Protein AF-A0A444J7H7-F1 (afdb_monomer_lite)

pLDDT: mean 83.16, std 13.32, range [39.81, 97.06]

Structure (mmCIF, N/CA/C/O backbone):
data_AF-A0A444J7H7-F1
#
_entry.id   AF-A0A444J7H7-F1
#
loop_
_atom_site.group_PDB
_atom_site.id
_atom_site.type_symbol
_atom_site.label_atom_id
_atom_site.label_alt_id
_atom_site.label_comp_id
_atom_site.label_asym_id
_atom_site.label_entity_id
_atom_site.label_seq_id
_atom_site.pdbx_PDB_ins_code
_atom_site.Cartn_x
_atom_site.Cartn_y
_atom_site.Cartn_z
_atom_site.occupancy
_atom_site.B_iso_or_equiv
_atom_site.auth_seq_id
_atom_site.auth_comp_id
_atom_site.auth_asym_id
_atom_site.auth_atom_id
_atom_site.pdbx_PDB_model_num
ATOM 1 N N . MET A 1 1 ? 16.692 23.956 5.562 1.00 62.84 1 MET A N 1
ATOM 2 C CA . MET A 1 1 ? 16.876 23.535 4.151 1.00 62.84 1 MET A CA 1
ATOM 3 C C . MET A 1 1 ? 17.654 22.220 3.961 1.00 62.84 1 MET A C 1
ATOM 5 O O . MET A 1 1 ? 17.262 21.447 3.101 1.00 62.84 1 MET A O 1
ATOM 9 N N . LYS A 1 2 ? 18.707 21.886 4.737 1.00 73.75 2 LYS A N 1
ATOM 10 C CA . LYS A 1 2 ? 19.463 20.618 4.537 1.00 73.75 2 LYS A CA 1
ATOM 11 C C . LYS A 1 2 ? 18.709 19.327 4.934 1.00 73.75 2 LYS A C 1
ATOM 13 O O . LYS A 1 2 ? 18.902 18.293 4.301 1.00 73.75 2 LYS A O 1
ATOM 18 N N . LYS A 1 3 ? 17.827 19.377 5.945 1.00 75.12 3 LYS A N 1
ATOM 19 C CA . LYS A 1 3 ? 17.087 18.197 6.448 1.00 75.12 3 LYS A CA 1
ATOM 20 C C . LYS A 1 3 ? 16.075 17.632 5.437 1.00 75.12 3 LYS A C 1
ATOM 22 O O . LYS A 1 3 ? 16.017 16.417 5.264 1.00 75.12 3 LYS A O 1
ATOM 27 N N . ASP A 1 4 ? 15.347 18.490 4.722 1.00 77.31 4 ASP A N 1
ATOM 28 C CA . ASP A 1 4 ? 14.318 18.053 3.763 1.00 77.31 4 ASP A CA 1
ATOM 29 C C . ASP A 1 4 ? 14.921 17.370 2.530 1.00 77.31 4 ASP A C 1
ATOM 31 O O . ASP A 1 4 ? 14.401 16.361 2.051 1.00 77.31 4 ASP A O 1
ATOM 35 N N . SER A 1 5 ? 16.074 17.864 2.067 1.00 79.19 5 SER A N 1
ATOM 36 C CA . SER A 1 5 ? 16.841 17.244 0.980 1.00 79.19 5 SER A CA 1
ATOM 37 C C . SER A 1 5 ? 17.333 15.842 1.364 1.00 79.19 5 SER A C 1
ATOM 39 O O . SER A 1 5 ? 17.130 14.879 0.624 1.00 79.19 5 SER A O 1
ATOM 41 N N . MET A 1 6 ? 17.875 15.683 2.577 1.00 71.88 6 MET A N 1
ATOM 42 C CA . MET A 1 6 ? 18.352 14.385 3.068 1.00 71.88 6 MET A CA 1
ATOM 43 C C . MET A 1 6 ? 17.214 13.361 3.221 1.00 71.88 6 MET A C 1
ATOM 45 O O . MET A 1 6 ? 17.379 12.189 2.881 1.00 71.88 6 MET A O 1
ATOM 49 N N . LEU A 1 7 ? 16.041 13.794 3.698 1.00 76.06 7 LEU A N 1
ATOM 50 C CA . LEU A 1 7 ? 14.862 12.931 3.813 1.00 76.06 7 LEU A CA 1
ATOM 51 C C . LEU A 1 7 ? 14.343 12.488 2.438 1.00 76.06 7 LEU A C 1
ATOM 53 O O . LEU A 1 7 ? 13.907 11.346 2.278 1.00 76.06 7 LEU A O 1
ATOM 57 N N . ARG A 1 8 ? 14.390 13.379 1.443 1.00 75.38 8 ARG A N 1
ATOM 58 C CA . ARG A 1 8 ? 13.985 13.074 0.068 1.00 75.38 8 ARG A CA 1
ATOM 59 C C . ARG A 1 8 ? 14.900 12.029 -0.573 1.00 75.38 8 ARG A C 1
ATOM 61 O O . ARG A 1 8 ? 14.386 11.061 -1.127 1.00 75.38 8 ARG A O 1
ATOM 68 N N . LEU A 1 9 ? 16.216 12.172 -0.415 1.00 75.06 9 LEU A N 1
ATOM 69 C CA . LEU A 1 9 ? 17.204 11.213 -0.923 1.00 75.06 9 LEU A CA 1
ATOM 70 C C . LEU A 1 9 ? 17.014 9.815 -0.318 1.00 75.06 9 LEU A C 1
ATOM 72 O O . LEU A 1 9 ? 16.970 8.831 -1.052 1.00 75.06 9 LEU A O 1
ATOM 76 N N . LYS A 1 10 ? 16.797 9.722 1.004 1.00 82.56 10 LYS A N 1
ATOM 77 C CA . LYS A 1 10 ? 16.508 8.437 1.671 1.00 82.56 10 LYS A CA 1
ATOM 78 C C . LYS A 1 10 ? 15.256 7.755 1.115 1.00 82.56 10 LYS A C 1
ATOM 80 O O . LYS A 1 10 ? 15.251 6.544 0.919 1.00 82.56 10 LYS A O 1
ATOM 85 N N . LYS A 1 11 ? 14.195 8.524 0.844 1.00 80.06 11 LYS A N 1
ATOM 86 C CA . LYS A 1 11 ? 12.958 7.989 0.252 1.00 80.06 11 LYS A CA 1
ATOM 87 C C . LYS A 1 11 ? 13.178 7.501 -1.179 1.00 80.06 11 LYS A C 1
ATOM 89 O O . LYS A 1 11 ? 12.608 6.486 -1.555 1.00 80.06 11 LYS A O 1
ATOM 94 N N . GLU A 1 12 ? 13.960 8.215 -1.982 1.00 84.12 12 GLU A N 1
ATOM 95 C CA . GLU A 1 12 ? 14.262 7.798 -3.355 1.00 84.12 12 GLU A CA 1
ATOM 96 C C . GLU A 1 12 ? 15.074 6.498 -3.402 1.00 84.12 12 GLU A C 1
ATOM 98 O O . GLU A 1 12 ? 14.759 5.627 -4.215 1.00 84.12 12 GLU A O 1
ATOM 103 N N . GLU A 1 13 ? 16.044 6.335 -2.501 1.00 86.50 13 GLU A N 1
ATOM 104 C CA . GLU A 1 13 ? 16.857 5.118 -2.406 1.00 86.50 13 GLU A CA 1
ATOM 105 C C . GLU A 1 13 ? 16.026 3.889 -2.003 1.00 86.50 13 GLU A C 1
ATOM 107 O O . GLU A 1 13 ? 16.148 2.828 -2.614 1.00 86.50 13 GLU A O 1
ATOM 112 N N . ASP A 1 14 ? 15.088 4.055 -1.064 1.00 91.19 14 ASP A N 1
ATOM 113 C CA . ASP A 1 14 ? 14.135 3.006 -0.672 1.00 91.19 14 ASP A CA 1
ATOM 114 C C . ASP A 1 14 ? 13.297 2.504 -1.866 1.00 91.19 14 ASP A C 1
ATOM 116 O O . ASP A 1 14 ? 13.121 1.297 -2.059 1.00 91.19 14 ASP A O 1
ATOM 120 N N . TYR A 1 15 ? 12.823 3.407 -2.734 1.00 90.38 15 TYR A N 1
ATOM 121 C CA . TYR A 1 15 ? 12.100 2.997 -3.943 1.00 90.38 15 TYR A CA 1
ATOM 122 C C . TYR A 1 15 ? 13.000 2.317 -4.976 1.00 90.38 15 TYR A C 1
ATOM 124 O O . TYR A 1 15 ? 12.542 1.378 -5.628 1.00 90.38 15 TYR A O 1
ATOM 132 N N . ASN A 1 16 ? 14.253 2.753 -5.133 1.00 92.62 16 ASN A N 1
ATOM 133 C CA . ASN A 1 16 ? 15.189 2.107 -6.056 1.00 92.62 16 ASN A CA 1
ATOM 134 C C . ASN A 1 16 ? 15.369 0.629 -5.688 1.00 92.62 16 ASN A C 1
ATOM 136 O O . ASN A 1 16 ? 15.178 -0.244 -6.536 1.00 92.62 16 ASN A O 1
ATOM 140 N N . GLN A 1 17 ? 15.658 0.352 -4.414 1.00 92.12 17 GLN A N 1
ATOM 141 C CA . GLN A 1 17 ? 15.856 -1.009 -3.911 1.00 92.12 17 GLN A CA 1
ATOM 142 C C . GLN A 1 17 ? 14.610 -1.877 -4.118 1.00 92.12 17 GLN A C 1
ATOM 144 O O . GLN A 1 17 ? 14.700 -2.980 -4.663 1.00 92.12 17 GLN A O 1
ATOM 149 N N . LYS A 1 18 ? 13.429 -1.351 -3.774 1.00 93.00 18 LYS A N 1
ATOM 150 C CA . LYS A 1 18 ? 12.148 -2.048 -3.963 1.00 93.00 18 LYS A CA 1
ATOM 151 C C . LYS A 1 18 ? 11.859 -2.365 -5.429 1.00 93.00 18 LYS A C 1
ATOM 153 O O . LYS A 1 18 ? 11.416 -3.468 -5.741 1.00 93.00 18 LYS A O 1
ATOM 158 N N . ILE A 1 19 ? 12.109 -1.427 -6.343 1.00 94.62 19 ILE A N 1
ATOM 159 C CA . ILE A 1 19 ? 11.866 -1.651 -7.774 1.00 94.62 19 ILE A CA 1
ATOM 160 C C . ILE A 1 19 ? 12.864 -2.663 -8.344 1.00 94.62 19 ILE A C 1
ATOM 162 O O . ILE A 1 19 ? 12.454 -3.529 -9.112 1.00 94.62 19 ILE A O 1
ATOM 166 N N . ILE A 1 20 ? 14.138 -2.624 -7.940 1.00 93.44 20 ILE A N 1
ATOM 167 C CA . ILE A 1 20 ? 15.121 -3.646 -8.330 1.00 93.44 20 ILE A CA 1
ATOM 168 C C . ILE A 1 20 ? 14.646 -5.038 -7.909 1.00 93.44 20 ILE A C 1
ATOM 170 O O . ILE A 1 20 ? 14.574 -5.934 -8.750 1.00 93.44 20 ILE A O 1
ATOM 174 N N . GLN A 1 21 ? 14.248 -5.215 -6.648 1.00 92.06 21 GLN A N 1
ATOM 175 C CA . GLN A 1 21 ? 13.721 -6.495 -6.164 1.00 92.06 21 GLN A CA 1
ATOM 176 C C . GLN A 1 21 ? 12.517 -6.967 -6.992 1.00 92.06 21 GLN A C 1
ATOM 178 O O . GLN A 1 21 ? 12.447 -8.139 -7.369 1.00 92.06 21 GLN A O 1
ATOM 183 N N . LEU A 1 22 ? 11.602 -6.055 -7.343 1.00 91.62 22 LEU A N 1
ATOM 184 C CA . LEU A 1 22 ? 10.454 -6.365 -8.199 1.00 91.62 22 LEU A CA 1
ATOM 185 C C . LEU A 1 22 ? 10.865 -6.785 -9.612 1.00 91.62 22 LEU A C 1
ATOM 187 O O . LEU A 1 22 ? 10.297 -7.739 -10.136 1.00 91.62 22 LEU A O 1
ATOM 191 N N . ILE A 1 23 ? 11.847 -6.116 -10.223 1.00 92.19 23 ILE A N 1
ATOM 192 C CA . ILE A 1 23 ? 12.342 -6.455 -11.566 1.00 92.19 23 ILE A CA 1
ATOM 193 C C . ILE A 1 23 ? 12.844 -7.904 -11.610 1.00 92.19 23 ILE A C 1
ATOM 195 O O . ILE A 1 23 ? 12.539 -8.622 -12.563 1.00 92.19 23 ILE A O 1
ATOM 199 N N . TYR A 1 24 ? 13.576 -8.341 -10.582 1.00 90.75 24 TYR A N 1
ATOM 200 C CA . TYR A 1 24 ? 14.103 -9.708 -10.501 1.00 90.75 24 TYR A CA 1
ATOM 201 C C . TYR A 1 24 ? 13.057 -10.744 -10.070 1.00 90.75 24 TYR A C 1
ATOM 203 O O . TYR A 1 24 ? 13.133 -11.890 -10.502 1.00 90.75 24 TYR A O 1
ATOM 211 N N . SER A 1 25 ? 12.059 -10.346 -9.277 1.00 88.12 25 SER A N 1
ATOM 212 C CA . SER A 1 25 ? 10.997 -11.249 -8.800 1.00 88.12 25 SER A CA 1
ATOM 213 C C . SER A 1 25 ? 9.831 -11.401 -9.788 1.00 88.12 25 SER A C 1
ATOM 215 O O . SER A 1 25 ? 9.000 -12.297 -9.638 1.00 88.12 25 SER A O 1
ATOM 217 N N . CYS A 1 26 ? 9.719 -10.516 -10.784 1.00 87.00 26 CYS A N 1
ATOM 218 C CA . CYS A 1 26 ? 8.622 -10.526 -11.747 1.00 87.00 26 CYS A CA 1
ATOM 219 C C . CYS A 1 26 ? 8.773 -11.699 -12.742 1.00 87.00 26 CYS A C 1
ATOM 221 O O . CYS A 1 26 ? 9.755 -11.742 -13.491 1.00 87.00 26 CYS A O 1
ATOM 223 N N . PRO A 1 27 ? 7.812 -12.641 -12.802 1.00 82.56 27 PRO A N 1
ATOM 224 C CA . PRO A 1 27 ? 7.920 -13.827 -13.648 1.00 82.56 27 PRO A CA 1
ATOM 225 C C . PRO A 1 27 ? 7.980 -13.468 -15.141 1.00 82.56 27 PRO A C 1
ATOM 227 O O . PRO A 1 27 ? 7.197 -12.662 -15.652 1.00 82.56 27 PRO A O 1
ATOM 230 N N . ARG A 1 28 ? 8.931 -14.076 -15.864 1.00 76.31 28 ARG A N 1
ATOM 231 C CA . ARG A 1 28 ? 9.261 -13.699 -17.252 1.00 76.31 28 ARG A CA 1
ATOM 232 C C . ARG A 1 28 ? 8.168 -14.017 -18.268 1.00 76.31 28 ARG A C 1
ATOM 234 O O . ARG A 1 28 ? 7.996 -13.273 -19.231 1.00 76.31 28 ARG A O 1
ATOM 241 N N . ASN A 1 29 ? 7.412 -15.072 -18.009 1.00 75.31 29 ASN A N 1
ATOM 242 C CA . ASN A 1 29 ? 6.337 -15.582 -18.855 1.00 75.31 29 ASN A CA 1
ATOM 243 C C . ASN A 1 29 ? 5.029 -14.773 -18.768 1.00 75.31 29 ASN A C 1
ATOM 245 O O . ASN A 1 29 ? 4.109 -15.033 -19.533 1.00 75.31 29 ASN A O 1
ATOM 249 N N . GLN A 1 30 ? 4.931 -13.776 -17.883 1.00 70.81 30 GLN A N 1
ATOM 250 C CA . GLN A 1 30 ? 3.725 -12.959 -17.716 1.00 70.81 30 GLN A CA 1
ATOM 251 C C . GLN A 1 30 ? 3.844 -11.624 -18.456 1.00 70.81 30 GLN A C 1
ATOM 253 O O . GLN A 1 30 ? 3.886 -10.558 -17.836 1.00 7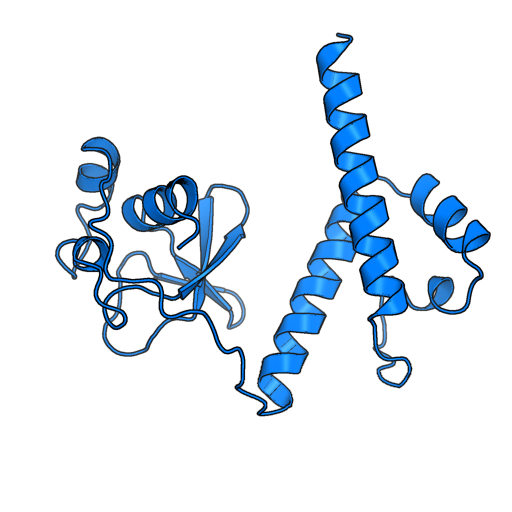0.81 30 GLN A O 1
ATOM 258 N N . LYS A 1 31 ? 3.922 -11.676 -19.790 1.00 71.50 31 LYS A N 1
ATOM 259 C CA . LYS A 1 31 ? 3.867 -10.461 -20.613 1.00 71.50 31 LYS A CA 1
ATOM 260 C C . LYS A 1 31 ? 2.484 -9.830 -20.474 1.00 71.50 31 LYS A C 1
ATOM 262 O O . LYS A 1 31 ? 1.494 -10.371 -20.955 1.00 71.50 31 LYS A O 1
ATOM 267 N N . LYS A 1 32 ? 2.422 -8.688 -19.793 1.00 80.81 32 LYS A N 1
ATOM 268 C CA . LYS A 1 32 ? 1.241 -7.824 -19.783 1.00 80.81 32 LYS A CA 1
ATOM 269 C C . LYS A 1 32 ? 1.476 -6.689 -20.762 1.00 80.81 32 LYS A C 1
ATOM 271 O O . LYS A 1 32 ? 2.482 -5.989 -20.647 1.00 80.81 32 LYS A O 1
ATOM 276 N N . THR A 1 33 ? 0.531 -6.483 -21.671 1.00 76.44 33 THR A N 1
ATOM 277 C CA . THR A 1 33 ? 0.446 -5.259 -22.470 1.00 76.44 33 THR A CA 1
ATOM 278 C C . THR A 1 33 ? 0.418 -4.082 -21.489 1.00 76.44 33 THR A C 1
ATOM 280 O O . THR A 1 33 ? -0.504 -3.994 -20.679 1.00 76.44 33 THR A O 1
ATOM 283 N N . ASN A 1 34 ? 1.452 -3.234 -21.501 1.00 88.50 34 ASN A N 1
ATOM 284 C CA . ASN A 1 34 ? 1.646 -2.059 -20.625 1.00 88.50 34 ASN A CA 1
ATOM 285 C C . ASN A 1 34 ? 2.329 -2.300 -19.262 1.00 88.50 34 ASN A C 1
ATOM 287 O O . ASN A 1 34 ? 2.143 -1.521 -18.326 1.00 88.50 34 ASN A O 1
ATOM 291 N N . CYS A 1 35 ? 3.146 -3.347 -19.112 1.00 92.06 35 CYS A N 1
ATOM 292 C CA . CYS A 1 35 ? 4.025 -3.451 -17.943 1.00 92.06 35 CYS A CA 1
ATOM 293 C C . CYS A 1 35 ? 5.097 -2.336 -17.960 1.00 92.06 35 CYS A C 1
ATOM 295 O O . CYS A 1 35 ? 5.904 -2.300 -18.888 1.00 92.06 35 CYS A O 1
ATOM 297 N N . PRO A 1 36 ? 5.202 -1.477 -16.926 1.00 94.25 36 PRO A N 1
ATOM 298 C CA . PRO A 1 36 ? 6.190 -0.395 -16.904 1.00 94.25 36 PRO A CA 1
ATOM 299 C C . PRO A 1 36 ? 7.636 -0.890 -16.734 1.00 94.25 36 PRO A C 1
ATOM 301 O O . PRO A 1 36 ? 8.572 -0.099 -16.804 1.00 94.25 36 PRO A O 1
ATOM 304 N N . LEU A 1 37 ? 7.824 -2.187 -16.469 1.00 94.06 37 LEU A N 1
ATOM 305 C CA . LEU A 1 37 ? 9.130 -2.831 -16.364 1.00 94.06 37 LEU A CA 1
ATOM 306 C C . LEU A 1 37 ? 9.507 -3.653 -17.607 1.00 94.06 37 LEU A C 1
ATOM 308 O O . LEU A 1 37 ? 10.547 -4.309 -17.574 1.00 94.06 37 LEU A O 1
ATOM 312 N N . GLU A 1 38 ? 8.698 -3.657 -18.673 1.00 92.31 38 GLU A N 1
ATOM 313 C CA . GLU A 1 38 ? 8.924 -4.536 -19.834 1.00 92.31 38 GLU A CA 1
ATOM 314 C C . GLU A 1 38 ? 10.309 -4.312 -20.459 1.00 92.31 38 GLU A C 1
ATOM 316 O O . GLU A 1 38 ? 11.111 -5.246 -20.533 1.00 92.31 38 GLU A O 1
ATOM 321 N N . ASP A 1 39 ? 10.640 -3.060 -20.782 1.00 91.50 39 ASP A N 1
ATOM 322 C CA . ASP A 1 39 ? 11.880 -2.718 -21.492 1.00 91.50 39 ASP A CA 1
ATOM 323 C C . ASP A 1 39 ? 13.140 -2.834 -20.625 1.00 91.50 39 ASP A C 1
ATOM 325 O O . ASP A 1 39 ? 14.249 -3.010 -21.138 1.00 91.50 39 ASP A O 1
ATOM 329 N N . ILE A 1 40 ? 12.992 -2.724 -19.300 1.00 95.12 40 ILE A N 1
ATOM 330 C CA . ILE A 1 40 ? 14.126 -2.698 -18.367 1.00 95.12 40 ILE A CA 1
ATOM 331 C C . ILE A 1 40 ? 14.451 -4.077 -17.785 1.00 95.12 40 ILE A C 1
ATOM 333 O O . ILE A 1 40 ? 15.558 -4.306 -17.294 1.00 95.12 40 ILE A O 1
ATOM 337 N N . ARG A 1 41 ? 13.517 -5.034 -17.831 1.00 91.00 41 ARG A N 1
ATOM 338 C CA . ARG A 1 41 ? 13.677 -6.337 -17.166 1.00 91.00 41 ARG A CA 1
ATOM 339 C C . ARG A 1 41 ? 14.847 -7.154 -17.718 1.00 91.00 41 ARG A C 1
ATOM 341 O O . ARG A 1 41 ? 15.545 -7.817 -16.945 1.00 91.00 41 ARG A O 1
ATOM 348 N N . THR A 1 42 ? 15.065 -7.090 -19.028 1.00 91.88 42 THR A N 1
ATOM 349 C CA . THR A 1 42 ? 16.109 -7.842 -19.750 1.00 91.88 42 THR A CA 1
ATOM 350 C C . THR A 1 42 ? 17.474 -7.161 -19.731 1.00 91.88 42 THR A C 1
ATOM 352 O O . THR A 1 42 ? 18.470 -7.792 -20.067 1.00 91.88 42 THR A O 1
ATOM 355 N N . LYS A 1 43 ? 17.532 -5.894 -19.313 1.00 95.38 43 LYS A N 1
ATOM 356 C CA . LYS A 1 43 ? 18.762 -5.105 -19.235 1.00 95.38 43 LYS A CA 1
ATOM 357 C C . LYS A 1 43 ? 19.668 -5.602 -18.107 1.00 95.38 43 LYS A C 1
ATOM 359 O O . LYS A 1 43 ? 19.207 -6.258 -17.164 1.00 95.38 43 LYS A O 1
ATOM 364 N N . ASP A 1 44 ? 20.956 -5.296 -18.179 1.00 96.50 44 ASP A N 1
ATOM 365 C CA . ASP A 1 44 ? 21.882 -5.624 -17.094 1.00 96.50 44 ASP A CA 1
ATOM 366 C C . ASP A 1 44 ? 21.641 -4.745 -15.848 1.00 96.50 44 ASP A C 1
ATOM 368 O O . ASP A 1 44 ? 20.826 -3.814 -15.846 1.00 96.50 44 ASP A O 1
ATOM 372 N N . PHE A 1 45 ? 22.319 -5.073 -14.748 1.00 94.75 45 PHE A N 1
ATOM 373 C CA . PHE A 1 45 ? 22.156 -4.365 -13.479 1.00 94.75 45 PHE A CA 1
ATOM 374 C C . PHE A 1 45 ? 22.517 -2.875 -13.582 1.00 94.75 45 PHE A C 1
ATOM 376 O O . PHE A 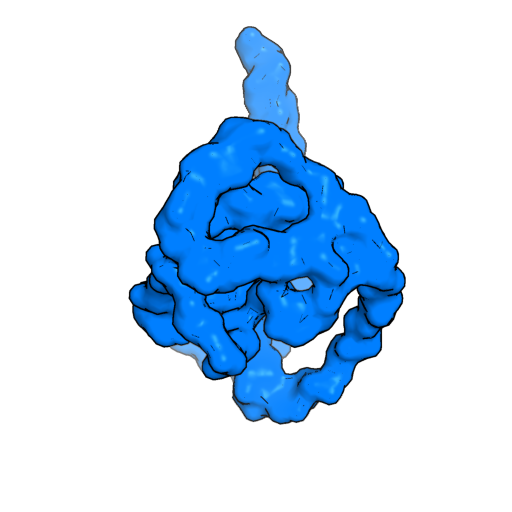1 45 ? 21.775 -2.027 -13.084 1.00 94.75 45 PHE A O 1
ATOM 383 N N . ASN A 1 46 ? 23.597 -2.527 -14.281 1.00 95.69 46 ASN A N 1
ATOM 384 C CA . ASN A 1 46 ? 24.044 -1.140 -14.409 1.00 95.69 46 ASN A CA 1
ATOM 385 C C . ASN A 1 46 ? 23.047 -0.313 -15.225 1.00 95.69 46 ASN A C 1
ATOM 387 O O . ASN A 1 46 ? 22.716 0.818 -14.856 1.00 95.69 46 ASN A O 1
ATOM 391 N N . GLN A 1 47 ? 22.503 -0.897 -16.291 1.00 96.94 47 GLN A N 1
ATOM 392 C CA . GLN A 1 47 ? 21.442 -0.286 -17.088 1.00 96.94 47 GLN A CA 1
ATOM 393 C C . GLN A 1 47 ? 20.162 -0.062 -16.267 1.00 96.94 47 GLN A C 1
ATOM 395 O O . GLN A 1 47 ? 19.565 1.013 -16.358 1.00 96.94 47 GLN A O 1
ATOM 400 N N . LYS A 1 48 ? 19.777 -1.014 -15.404 1.00 96.50 48 LYS A N 1
ATOM 401 C CA . LYS A 1 48 ? 18.645 -0.869 -14.466 1.00 96.50 48 LYS A CA 1
ATOM 402 C C . LYS A 1 48 ? 18.846 0.285 -13.486 1.00 96.50 48 LYS A C 1
ATOM 404 O O . LYS A 1 48 ? 17.938 1.095 -13.301 1.00 96.50 48 LYS A O 1
ATOM 409 N N . ILE A 1 49 ? 20.035 0.398 -12.894 1.00 94.75 49 ILE A N 1
ATOM 410 C CA . ILE A 1 49 ? 20.363 1.494 -11.971 1.00 94.75 49 ILE A CA 1
ATOM 411 C C . ILE A 1 49 ? 20.351 2.844 -12.694 1.00 94.75 49 ILE A C 1
ATOM 413 O O . ILE A 1 49 ? 19.772 3.805 -12.184 1.00 94.75 49 ILE A O 1
ATOM 417 N N . LYS A 1 50 ? 20.937 2.928 -13.896 1.00 96.94 50 LYS A N 1
ATOM 418 C CA . LYS A 1 50 ? 20.918 4.152 -14.713 1.00 96.94 50 LYS A CA 1
ATOM 419 C C . LYS A 1 50 ? 19.487 4.578 -15.047 1.00 96.94 50 LYS A C 1
ATOM 421 O O . LYS A 1 50 ? 19.148 5.745 -14.884 1.00 96.94 50 LYS A O 1
ATOM 426 N N . TRP A 1 51 ? 18.640 3.633 -15.450 1.00 97.06 51 TRP A N 1
ATOM 427 C CA . TRP A 1 51 ? 17.226 3.891 -15.710 1.00 97.06 51 TRP A CA 1
ATOM 428 C C . TRP A 1 51 ? 16.504 4.419 -14.466 1.00 97.06 51 TRP A C 1
ATOM 430 O O . TRP A 1 51 ? 15.879 5.472 -14.541 1.00 97.06 51 TRP A O 1
ATOM 440 N N . LEU A 1 52 ? 16.669 3.778 -13.302 1.00 95.94 52 LEU A N 1
ATOM 441 C CA . LEU A 1 52 ? 16.067 4.239 -12.043 1.00 95.94 52 LEU A CA 1
ATOM 442 C C . LEU A 1 52 ? 16.509 5.651 -11.646 1.00 95.94 52 LEU A C 1
ATOM 444 O O . LEU A 1 52 ? 15.692 6.428 -11.153 1.00 95.94 52 LEU A O 1
ATOM 448 N N . LYS A 1 53 ? 17.781 6.006 -11.852 1.00 95.25 53 LYS A N 1
ATOM 449 C CA . LYS A 1 53 ? 18.290 7.356 -11.559 1.00 95.25 53 LYS A CA 1
ATOM 450 C C . LYS A 1 53 ? 17.617 8.437 -12.408 1.00 95.25 53 LYS A C 1
ATOM 452 O O . LYS A 1 53 ? 17.436 9.545 -11.918 1.00 95.25 53 LYS A O 1
ATOM 457 N N . ASN A 1 54 ? 17.187 8.098 -13.621 1.00 96.56 54 ASN A N 1
ATOM 458 C CA . ASN A 1 54 ? 16.523 9.029 -14.535 1.00 96.56 54 ASN A CA 1
ATOM 459 C C . ASN A 1 54 ? 15.014 9.177 -14.274 1.00 96.56 54 ASN A C 1
ATOM 461 O O . ASN A 1 54 ? 14.362 10.009 -14.901 1.00 96.56 54 ASN A O 1
ATOM 465 N N . LEU A 1 55 ? 14.436 8.386 -13.365 1.00 95.38 55 LEU A N 1
ATOM 466 C CA . LEU A 1 55 ? 13.017 8.475 -13.033 1.00 95.38 55 LEU A CA 1
ATOM 467 C C . LEU A 1 55 ? 12.752 9.479 -11.914 1.00 95.38 55 LEU A C 1
ATOM 469 O O . LEU A 1 55 ? 13.433 9.496 -10.887 1.00 95.38 55 LEU A O 1
ATOM 473 N N . SER A 1 56 ? 11.654 10.222 -12.052 1.00 95.50 56 SER A N 1
ATOM 474 C CA . SER A 1 56 ? 11.122 11.019 -10.948 1.00 95.50 56 SER A CA 1
ATOM 475 C C . SER A 1 56 ? 10.642 10.122 -9.795 1.00 95.50 56 SER A C 1
ATOM 477 O O . SER A 1 56 ? 10.189 8.990 -10.000 1.00 95.50 56 SER A O 1
ATOM 479 N N . LEU A 1 57 ? 10.654 10.644 -8.563 1.00 92.75 57 LEU A N 1
ATOM 480 C CA . LEU A 1 57 ? 10.100 9.943 -7.398 1.00 92.75 57 LEU A CA 1
ATOM 481 C C . LEU A 1 57 ? 8.616 9.566 -7.587 1.00 92.75 57 LEU A C 1
ATOM 483 O O . LEU A 1 57 ? 8.185 8.509 -7.125 1.00 92.75 57 LEU A O 1
ATOM 487 N N . ALA A 1 58 ? 7.828 10.405 -8.266 1.00 90.81 58 ALA A N 1
ATOM 488 C CA . ALA A 1 58 ? 6.421 10.120 -8.558 1.00 90.81 58 ALA A CA 1
ATOM 489 C C . ALA A 1 58 ? 6.270 8.917 -9.506 1.00 90.81 58 ALA A C 1
ATOM 491 O O . ALA A 1 58 ? 5.436 8.036 -9.274 1.00 90.81 58 ALA A O 1
ATOM 492 N N . THR A 1 59 ? 7.134 8.825 -10.518 1.00 95.06 59 THR A N 1
ATOM 493 C CA . THR A 1 59 ? 7.177 7.690 -11.447 1.00 95.06 59 THR A CA 1
ATOM 494 C C . THR A 1 59 ? 7.579 6.406 -10.723 1.00 95.06 59 THR A C 1
ATOM 496 O O . THR A 1 59 ? 6.888 5.396 -10.846 1.00 95.06 59 THR A O 1
ATOM 499 N N . LYS A 1 60 ? 8.622 6.450 -9.880 1.00 95.75 60 LYS A N 1
ATOM 500 C CA . LYS A 1 60 ? 9.049 5.303 -9.053 1.00 95.75 60 LYS A CA 1
ATOM 501 C C . LYS 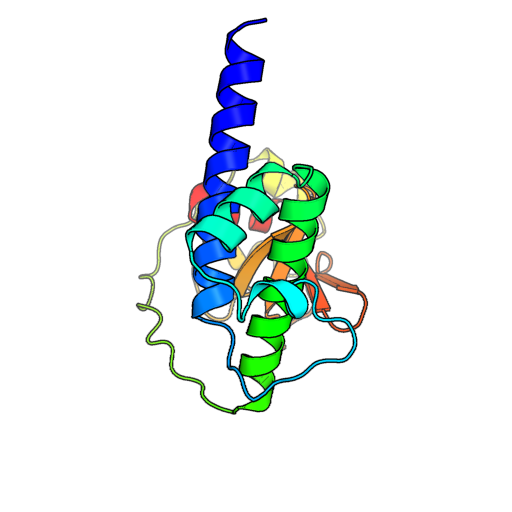A 1 60 ? 7.918 4.781 -8.163 1.00 95.75 60 LYS A C 1
ATOM 503 O O . LYS A 1 60 ? 7.661 3.578 -8.119 1.00 95.75 60 LYS A O 1
ATOM 508 N N . LYS A 1 61 ? 7.194 5.686 -7.496 1.00 91.44 61 LYS A N 1
ATOM 509 C CA . LYS A 1 61 ? 6.014 5.342 -6.684 1.00 91.44 61 LYS A CA 1
ATOM 510 C C . LYS A 1 61 ? 4.937 4.639 -7.504 1.00 91.44 61 LYS A C 1
ATOM 512 O O . LYS A 1 61 ? 4.423 3.617 -7.056 1.00 91.44 61 LYS A O 1
ATOM 517 N N . SER A 1 62 ? 4.630 5.164 -8.687 1.00 90.38 62 SER A N 1
ATOM 518 C CA . SER A 1 62 ? 3.602 4.609 -9.574 1.00 90.38 62 SER A CA 1
ATOM 519 C C . SER A 1 62 ? 3.977 3.206 -10.061 1.00 90.38 62 SER A C 1
ATOM 521 O O . SER A 1 62 ? 3.155 2.295 -9.987 1.00 90.38 62 SER A O 1
ATOM 523 N N . ILE A 1 63 ? 5.241 2.990 -10.449 1.00 94.44 63 ILE A N 1
ATOM 524 C CA . ILE A 1 63 ? 5.774 1.667 -10.823 1.00 94.44 63 ILE A CA 1
ATOM 525 C C . ILE A 1 63 ? 5.628 0.677 -9.664 1.00 94.44 63 ILE A C 1
ATOM 527 O O . ILE A 1 63 ? 5.106 -0.426 -9.839 1.00 94.44 63 ILE A O 1
ATOM 531 N N . TYR A 1 64 ? 6.059 1.075 -8.465 1.00 91.38 64 TYR A N 1
ATOM 532 C CA . TYR A 1 64 ? 5.967 0.229 -7.279 1.00 91.38 64 TYR A CA 1
ATOM 533 C C . TYR A 1 64 ? 4.510 -0.133 -6.947 1.00 91.38 64 TYR A C 1
ATOM 535 O O . TYR A 1 64 ? 4.198 -1.293 -6.682 1.00 91.38 64 TYR A O 1
ATOM 543 N N . GLN A 1 65 ? 3.595 0.838 -7.001 1.00 87.31 65 GLN A N 1
ATOM 544 C CA . GLN A 1 65 ? 2.164 0.616 -6.770 1.00 87.31 65 GLN A CA 1
ATOM 545 C C . GLN A 1 65 ? 1.542 -0.321 -7.812 1.00 87.31 65 GLN A C 1
ATOM 547 O O . GLN A 1 65 ? 0.837 -1.255 -7.429 1.00 87.31 65 GLN A O 1
ATOM 552 N N . TYR A 1 66 ? 1.843 -0.123 -9.099 1.00 92.44 66 TYR A N 1
ATOM 553 C CA . TYR A 1 66 ? 1.383 -0.999 -10.178 1.00 92.44 66 TYR A CA 1
ATOM 554 C C . TYR A 1 66 ? 1.784 -2.458 -9.919 1.00 92.44 66 TYR A C 1
ATOM 556 O O . TYR A 1 66 ? 0.954 -3.368 -9.990 1.00 92.44 66 TYR A O 1
ATOM 564 N N . HIS A 1 67 ? 3.046 -2.691 -9.551 1.00 90.38 67 HIS A N 1
ATOM 565 C CA . HIS A 1 67 ? 3.544 -4.044 -9.310 1.00 90.38 67 HIS A CA 1
ATOM 566 C C . HIS A 1 67 ? 3.047 -4.664 -8.006 1.00 90.38 67 HIS A C 1
ATOM 568 O O . HIS A 1 67 ? 2.846 -5.878 -7.974 1.00 90.38 67 HIS A O 1
ATOM 574 N N . LEU A 1 68 ? 2.760 -3.869 -6.972 1.00 84.56 68 LEU A N 1
ATOM 575 C CA . LEU A 1 68 ? 2.049 -4.365 -5.793 1.00 84.56 68 LEU A CA 1
ATOM 576 C C . LEU A 1 68 ? 0.663 -4.904 -6.166 1.00 84.56 68 LEU A C 1
ATOM 578 O O . LEU A 1 68 ? 0.322 -6.016 -5.775 1.00 84.56 68 LEU A O 1
ATOM 582 N N . ILE A 1 69 ? -0.109 -4.164 -6.966 1.00 82.94 69 ILE A N 1
ATOM 583 C CA . ILE A 1 69 ? -1.428 -4.616 -7.441 1.00 82.94 69 ILE A CA 1
ATOM 584 C C . ILE A 1 69 ? -1.275 -5.871 -8.305 1.00 82.94 69 ILE A C 1
ATOM 586 O O . ILE A 1 69 ? -2.012 -6.841 -8.137 1.00 82.94 69 ILE A O 1
ATOM 590 N N . CYS A 1 70 ? -0.292 -5.889 -9.208 1.00 86.31 70 CYS A N 1
ATOM 591 C CA . CYS A 1 70 ? -0.015 -7.048 -10.052 1.00 86.31 70 CYS A CA 1
ATOM 592 C C . CYS A 1 70 ? 0.308 -8.304 -9.226 1.00 86.31 70 CYS A C 1
ATOM 594 O O . CYS A 1 70 ? -0.210 -9.380 -9.524 1.00 86.31 70 CYS A O 1
ATOM 596 N N . TYR A 1 71 ? 1.135 -8.162 -8.188 1.00 82.25 71 TYR A N 1
ATOM 597 C CA . TYR A 1 71 ? 1.497 -9.242 -7.274 1.00 82.25 71 TYR A CA 1
ATOM 598 C C . TYR A 1 71 ? 0.285 -9.747 -6.478 1.00 82.25 71 TYR A C 1
ATOM 600 O O . TYR A 1 71 ? 0.079 -10.956 -6.375 1.00 82.25 71 TYR A O 1
ATOM 608 N N . LEU A 1 72 ? -0.558 -8.838 -5.975 1.00 78.88 72 LEU A N 1
ATOM 609 C CA . LEU A 1 72 ? -1.782 -9.192 -5.250 1.00 78.88 72 LEU A CA 1
ATOM 610 C C . LEU A 1 72 ? -2.782 -9.949 -6.136 1.00 78.88 72 LEU A C 1
ATOM 612 O O . LEU A 1 72 ? -3.309 -10.971 -5.708 1.00 78.88 72 LEU A O 1
ATOM 616 N N . LYS A 1 73 ? -2.974 -9.516 -7.389 1.00 79.69 73 LYS A N 1
ATOM 617 C CA . LYS A 1 73 ? -3.847 -10.209 -8.355 1.00 79.69 73 LYS A CA 1
ATOM 618 C C . LYS A 1 73 ? -3.375 -11.631 -8.668 1.00 79.69 73 LYS A C 1
ATOM 620 O O . LYS A 1 73 ? -4.200 -12.508 -8.890 1.00 79.69 73 LYS A O 1
ATOM 625 N N . LYS A 1 74 ? -2.061 -11.891 -8.663 1.00 71.88 74 LYS A N 1
ATOM 626 C CA . LYS A 1 74 ? -1.546 -13.256 -8.859 1.00 71.88 74 LYS A CA 1
ATOM 627 C C . LYS A 1 74 ? -1.995 -14.180 -7.725 1.00 71.88 74 LYS A C 1
ATOM 629 O O . LYS A 1 74 ? -2.462 -15.276 -8.006 1.00 71.88 74 LYS A O 1
ATOM 634 N N . LYS A 1 75 ? -1.924 -13.709 -6.473 1.00 63.84 75 LYS A N 1
ATOM 635 C CA . LYS A 1 75 ? -2.339 -14.493 -5.297 1.00 63.84 75 LYS A CA 1
ATOM 636 C C . LYS A 1 75 ? -3.811 -14.902 -5.337 1.00 63.84 75 LYS A C 1
ATOM 638 O O . LYS A 1 75 ? -4.132 -15.986 -4.875 1.00 63.84 75 LYS A O 1
ATOM 643 N N . SER A 1 76 ? -4.691 -14.075 -5.903 1.00 60.19 76 SER A N 1
ATOM 644 C CA . SER A 1 76 ? -6.107 -14.436 -6.049 1.00 60.19 76 SER A CA 1
ATOM 645 C C . SER A 1 76 ? -6.365 -15.501 -7.117 1.00 60.19 76 SER A C 1
ATOM 647 O O . SER A 1 76 ? -7.350 -16.218 -7.018 1.00 60.19 76 SER A O 1
ATOM 649 N N . THR A 1 77 ? -5.511 -15.615 -8.140 1.00 62.94 77 THR A N 1
ATOM 650 C CA . THR A 1 77 ? -5.744 -16.534 -9.268 1.00 62.94 77 THR A CA 1
ATOM 651 C C . THR A 1 77 ? -5.100 -17.903 -9.062 1.00 62.94 77 THR A C 1
ATOM 653 O O . THR A 1 77 ? -5.609 -18.886 -9.584 1.00 62.94 77 THR A O 1
ATOM 656 N N . THR A 1 78 ? -3.995 -18.001 -8.315 1.00 58.50 78 THR A N 1
ATOM 657 C CA . THR A 1 78 ? -3.262 -19.272 -8.170 1.00 58.50 78 THR A CA 1
ATOM 658 C C . THR A 1 78 ? -3.788 -20.206 -7.082 1.00 58.50 78 THR A C 1
ATOM 660 O O . THR A 1 78 ? -3.226 -21.281 -6.937 1.00 58.50 78 THR A O 1
ATOM 663 N N . GLY A 1 79 ? -4.825 -19.854 -6.311 1.00 50.59 79 GLY A N 1
ATOM 664 C CA . GLY A 1 79 ? -5.401 -20.742 -5.281 1.00 50.59 79 GLY A CA 1
ATOM 665 C C . GLY A 1 79 ? -4.452 -21.145 -4.134 1.00 50.59 79 GLY A C 1
ATOM 666 O O . GLY A 1 79 ? -4.892 -21.747 -3.162 1.00 50.59 79 GLY A O 1
ATOM 667 N N . GLU A 1 80 ? -3.166 -20.789 -4.203 1.00 45.53 80 GLU A N 1
ATOM 668 C CA . GLU A 1 80 ? -2.162 -21.049 -3.174 1.00 45.53 80 GLU A CA 1
ATOM 669 C C . GLU A 1 80 ? -2.363 -20.110 -1.978 1.00 45.53 80 GLU A C 1
ATOM 671 O O . GLU A 1 80 ? -1.729 -19.060 -1.830 1.00 45.53 80 GLU A O 1
ATOM 676 N N . ILE A 1 81 ? -3.274 -20.517 -1.099 1.00 53.06 81 ILE A N 1
ATOM 677 C CA . ILE A 1 81 ? -3.324 -20.082 0.291 1.00 53.06 81 ILE A CA 1
ATOM 678 C C . ILE A 1 81 ? -2.311 -20.929 1.054 1.00 53.06 81 ILE A C 1
ATOM 680 O O . ILE A 1 81 ? -2.662 -22.002 1.501 1.00 53.06 81 ILE A O 1
ATOM 684 N N . PHE A 1 82 ? -1.083 -20.445 1.234 1.00 44.47 82 PHE A N 1
ATOM 685 C CA . PHE A 1 82 ? -0.286 -20.737 2.432 1.00 44.47 82 PHE A CA 1
ATOM 686 C C . PHE A 1 82 ? 0.702 -19.591 2.642 1.00 44.47 82 PHE A C 1
ATOM 688 O O . PHE A 1 82 ? 1.840 -19.598 2.182 1.00 44.47 82 PHE A O 1
ATOM 695 N N . LEU A 1 83 ? 0.257 -18.567 3.366 1.00 39.81 83 LEU A N 1
ATOM 696 C CA . LEU A 1 83 ? 1.166 -17.934 4.304 1.00 39.81 83 LEU A CA 1
ATOM 697 C C . LEU A 1 83 ? 0.813 -18.540 5.655 1.00 39.81 83 LEU A C 1
ATOM 699 O O . LEU A 1 83 ? -0.295 -18.331 6.143 1.00 39.81 83 LEU A O 1
ATOM 703 N N . ASN A 1 84 ? 1.759 -19.275 6.241 1.00 42.16 84 ASN A N 1
ATOM 704 C CA . ASN A 1 84 ? 1.845 -19.412 7.690 1.00 42.16 84 ASN A CA 1
ATOM 705 C C . ASN A 1 84 ? 2.038 -17.997 8.244 1.00 42.16 84 ASN A C 1
ATOM 707 O O . ASN A 1 84 ? 3.158 -17.537 8.460 1.00 42.16 84 ASN A O 1
ATOM 711 N N . ILE A 1 85 ? 0.938 -17.256 8.353 1.00 45.78 85 ILE A N 1
ATOM 712 C CA . ILE A 1 85 ? 0.902 -16.002 9.081 1.00 45.78 85 ILE A CA 1
ATOM 713 C C . ILE A 1 85 ? 1.034 -16.437 10.539 1.00 45.78 85 ILE A C 1
ATOM 715 O O . ILE A 1 85 ? 0.190 -17.213 10.993 1.00 45.78 85 ILE A O 1
ATOM 719 N N . PRO A 1 86 ? 2.096 -16.024 11.254 1.00 43.75 86 PRO A N 1
ATOM 720 C CA . PRO A 1 86 ? 2.231 -16.360 12.661 1.00 43.75 86 PRO A CA 1
ATOM 721 C C . PRO A 1 86 ? 0.945 -15.930 13.357 1.00 43.75 86 PRO A C 1
ATOM 723 O O . PRO A 1 86 ? 0.531 -14.776 13.207 1.00 43.75 86 PRO A O 1
ATOM 726 N N . GLN A 1 87 ? 0.294 -16.868 14.049 1.00 46.62 87 GLN A N 1
ATOM 727 C CA . GLN A 1 87 ? -0.889 -16.580 14.848 1.00 46.62 87 GLN A CA 1
ATOM 728 C C . GLN A 1 87 ? -0.493 -15.482 15.836 1.00 46.62 87 GLN A C 1
ATOM 730 O O . GLN A 1 87 ? 0.268 -15.714 16.774 1.00 46.62 87 GLN A O 1
ATOM 735 N N . LYS A 1 88 ? -0.895 -14.238 15.546 1.00 56.62 88 LYS A N 1
ATOM 736 C CA . LYS A 1 88 ? -0.587 -13.096 16.405 1.00 56.62 88 LYS A CA 1
ATOM 737 C C . LYS A 1 88 ? -1.452 -13.297 17.640 1.00 56.62 88 LYS A C 1
ATOM 739 O O . LYS A 1 88 ? -2.663 -13.112 17.575 1.00 56.62 88 LYS A O 1
ATOM 744 N N . GLU A 1 89 ? -0.808 -13.726 18.721 1.00 60.00 89 GLU A N 1
ATOM 745 C CA . GLU A 1 89 ? -1.417 -13.901 20.035 1.00 60.00 89 GLU A CA 1
ATOM 746 C C . GLU A 1 89 ? -2.326 -12.719 20.377 1.00 60.00 89 GLU A C 1
ATOM 748 O O . GLU A 1 89 ? -2.054 -11.569 20.017 1.00 60.00 89 GLU A O 1
ATOM 753 N N . ASN A 1 90 ? -3.420 -13.035 21.059 1.00 59.50 90 ASN A N 1
ATOM 754 C CA . ASN A 1 90 ? -4.488 -12.127 21.443 1.00 59.50 90 ASN A CA 1
ATOM 755 C C . ASN A 1 90 ? -3.919 -10.972 22.293 1.00 59.50 90 ASN A C 1
ATOM 757 O O . ASN A 1 90 ? -3.706 -11.115 23.494 1.00 59.50 90 ASN A O 1
ATOM 761 N N . ARG A 1 91 ? -3.588 -9.840 21.660 1.00 68.62 91 ARG A N 1
ATOM 762 C CA . ARG A 1 91 ? -3.057 -8.652 22.345 1.00 68.62 91 ARG A CA 1
ATOM 763 C C . ARG A 1 91 ? -4.196 -7.694 22.645 1.00 68.62 91 ARG A C 1
ATOM 765 O O . ARG A 1 91 ? -4.928 -7.314 21.734 1.00 68.62 91 ARG A O 1
ATOM 772 N N . ASP A 1 92 ? -4.273 -7.228 23.887 1.00 77.81 92 ASP A N 1
ATOM 773 C CA . ASP A 1 92 ? -5.139 -6.110 24.252 1.00 77.81 92 ASP A CA 1
ATOM 774 C C . ASP A 1 92 ? -4.722 -4.850 23.483 1.00 77.81 92 ASP A C 1
ATOM 776 O O . ASP A 1 92 ? -3.637 -4.286 23.664 1.00 77.81 92 ASP A O 1
ATOM 780 N N . VAL A 1 93 ? -5.595 -4.400 22.583 1.00 87.12 93 VAL A N 1
ATOM 781 C CA . VAL A 1 93 ? -5.328 -3.260 21.707 1.00 87.12 93 VAL A CA 1
ATOM 782 C C . VAL A 1 93 ? -5.879 -1.985 22.337 1.00 87.12 93 VAL A C 1
ATOM 784 O O . VAL A 1 93 ? -7.086 -1.845 22.551 1.00 87.12 93 VAL A O 1
ATOM 787 N N . THR A 1 94 ? -5.015 -0.993 22.568 1.00 92.25 94 THR A N 1
ATOM 788 C CA . THR A 1 94 ? -5.425 0.295 23.143 1.00 92.25 94 THR A CA 1
ATOM 789 C C . THR A 1 94 ? -5.395 1.426 22.113 1.00 92.25 94 THR A C 1
ATOM 791 O O . THR A 1 94 ? -4.429 1.649 21.378 1.00 92.25 94 THR A O 1
ATOM 794 N N . VAL A 1 95 ? -6.484 2.199 22.074 1.00 94.25 95 VAL A N 1
ATOM 795 C CA . VAL A 1 95 ? -6.645 3.361 21.185 1.00 94.25 95 VAL A CA 1
ATOM 796 C C . VAL A 1 95 ? -7.084 4.607 21.951 1.00 94.25 95 VAL A C 1
ATOM 798 O O . VAL A 1 95 ? -7.716 4.514 23.008 1.00 94.25 95 VAL A O 1
ATOM 801 N N . SER A 1 96 ? -6.771 5.777 21.401 1.00 96.31 96 SER A N 1
ATOM 802 C CA . SER A 1 96 ? -7.081 7.081 21.982 1.00 96.31 96 SER A CA 1
ATOM 803 C C . SER A 1 96 ? -8.590 7.315 22.130 1.00 96.31 96 SER A C 1
ATOM 805 O O . SER A 1 96 ? -9.404 6.838 21.333 1.00 96.31 96 SER A O 1
ATOM 807 N N . ARG A 1 97 ? -8.982 8.120 23.131 1.00 95.50 97 ARG A N 1
ATOM 808 C CA . ARG A 1 97 ? -10.384 8.552 23.307 1.00 95.50 97 ARG A CA 1
ATOM 809 C C . ARG A 1 97 ? -10.923 9.257 22.058 1.00 95.50 97 ARG A C 1
ATOM 811 O O . ARG A 1 97 ? -12.064 9.019 21.680 1.00 95.50 97 ARG A O 1
ATOM 818 N N . LYS A 1 98 ? -10.081 10.051 21.386 1.00 96.62 98 LYS A N 1
ATOM 819 C CA . LYS A 1 98 ? -10.413 10.750 20.135 1.00 96.62 98 LYS A CA 1
ATOM 820 C C . LYS A 1 98 ? -10.807 9.778 19.021 1.00 96.62 98 LYS A C 1
ATOM 822 O O . LYS A 1 98 ? -11.831 9.966 18.377 1.00 96.62 98 LYS A O 1
ATOM 827 N N . SER A 1 99 ? -10.045 8.707 18.811 1.00 95.06 99 SER A N 1
ATOM 828 C CA . SER A 1 99 ? -10.405 7.718 17.788 1.00 95.06 99 SER A CA 1
ATOM 829 C C . SER A 1 99 ? -11.693 6.978 18.134 1.00 95.06 99 SER A C 1
ATOM 831 O O . SER A 1 99 ? -12.504 6.736 17.241 1.00 95.06 99 SER A O 1
ATOM 833 N N . LYS A 1 100 ? -11.919 6.668 19.421 1.00 95.69 100 LYS A N 1
ATOM 834 C CA . LYS A 1 100 ? -13.179 6.062 19.887 1.00 95.69 100 LYS A CA 1
ATOM 835 C C . LYS A 1 100 ? -14.376 6.979 19.621 1.00 95.69 100 LYS A C 1
ATOM 837 O O . LYS A 1 100 ? -15.378 6.501 19.099 1.00 95.69 100 LYS A O 1
ATOM 842 N N . SER A 1 101 ? -14.264 8.278 19.909 1.00 95.31 101 SER A N 1
ATOM 843 C CA . SER A 1 101 ? -15.356 9.235 19.678 1.00 95.31 101 SER A CA 1
ATOM 844 C C . SER A 1 101 ? -15.636 9.463 18.190 1.00 95.31 101 SER A C 1
ATOM 846 O O . SER A 1 101 ? -16.794 9.495 17.783 1.00 95.31 101 SER A O 1
ATOM 848 N N . MET A 1 102 ? -14.603 9.521 17.343 1.00 95.62 102 MET A N 1
ATOM 849 C CA . MET A 1 102 ? -14.769 9.614 15.883 1.00 95.62 102 MET A CA 1
ATOM 850 C C . MET A 1 102 ? -15.383 8.342 15.266 1.00 95.62 102 MET A C 1
ATOM 852 O O . MET A 1 102 ? -15.965 8.386 14.179 1.00 95.62 102 MET A O 1
ATOM 856 N N . ALA A 1 103 ? -15.262 7.202 15.952 1.00 94.12 103 ALA A N 1
ATOM 857 C CA . ALA A 1 103 ? -15.883 5.935 15.579 1.00 94.12 103 ALA A CA 1
ATOM 858 C C . ALA A 1 103 ? -17.333 5.784 16.093 1.00 94.12 103 ALA A C 1
ATOM 860 O O . ALA A 1 103 ? -17.837 4.662 16.169 1.00 94.12 103 ALA A O 1
ATOM 861 N N . SER A 1 104 ? -18.021 6.883 16.426 1.00 93.75 104 SER A N 1
ATOM 862 C CA . SER A 1 104 ? -19.381 6.875 16.993 1.00 93.75 104 SER A CA 1
ATOM 863 C C . SER A 1 104 ? -20.422 6.147 16.134 1.00 93.75 104 SER A C 1
ATOM 865 O O . SER A 1 104 ? -21.377 5.594 16.669 1.00 93.75 104 SER A O 1
ATOM 867 N N . LYS A 1 105 ? -20.221 6.066 14.811 1.00 92.25 105 LYS A N 1
ATOM 868 C CA . LYS A 1 105 ? -21.123 5.365 13.876 1.00 92.25 105 LYS A CA 1
ATOM 869 C C . LYS A 1 105 ? -20.826 3.862 13.750 1.00 92.25 105 LYS A C 1
ATOM 871 O O . LYS A 1 105 ? -21.341 3.203 12.842 1.00 92.25 105 LYS A O 1
ATOM 876 N N . CYS A 1 106 ? -19.967 3.300 14.603 1.00 90.94 106 CYS A N 1
ATOM 877 C CA . CYS A 1 106 ? -19.564 1.896 14.530 1.00 90.94 106 CYS A CA 1
ATOM 878 C C . CYS A 1 106 ? -20.678 0.953 15.014 1.00 90.94 106 CYS A C 1
ATOM 880 O O . CYS A 1 106 ? -20.849 0.731 16.211 1.00 90.94 106 CYS A O 1
ATOM 882 N N . LYS A 1 107 ? -21.369 0.297 14.073 1.00 89.25 107 LYS A N 1
ATOM 883 C CA . LYS A 1 107 ? -22.391 -0.733 14.361 1.00 89.25 107 LYS A CA 1
ATOM 884 C C . LYS A 1 107 ? -21.867 -1.933 15.160 1.00 89.25 107 LYS A C 1
ATOM 886 O O . LYS A 1 107 ? -22.642 -2.606 15.826 1.00 89.25 107 LYS A O 1
ATOM 891 N N . LYS A 1 108 ? -20.556 -2.196 15.123 1.00 86.62 108 LYS A N 1
ATOM 892 C CA . LYS A 1 108 ? -19.928 -3.317 15.842 1.00 86.62 108 LYS A CA 1
ATOM 893 C C . LYS A 1 108 ? -19.504 -2.972 17.274 1.00 86.62 108 LYS A C 1
ATOM 895 O O . LYS A 1 108 ? -18.769 -3.746 17.874 1.00 86.62 108 LYS A O 1
ATOM 900 N N . LYS A 1 109 ? -19.899 -1.810 17.816 1.00 90.38 109 LYS A N 1
ATOM 901 C CA . LYS A 1 109 ? -19.550 -1.379 19.187 1.00 90.38 109 LYS A CA 1
ATOM 902 C C . LYS A 1 109 ? -18.045 -1.505 19.491 1.00 90.38 109 LYS A C 1
ATOM 904 O O . LYS A 1 109 ? -17.653 -1.941 20.566 1.00 90.38 109 LYS A O 1
ATOM 909 N N . LEU A 1 110 ? -17.203 -1.150 18.515 1.00 90.12 110 LEU A N 1
ATOM 910 C CA . LEU A 1 110 ? -15.738 -1.239 18.605 1.00 90.12 110 LEU A CA 1
ATOM 911 C C . LEU A 1 110 ? -15.193 -2.658 18.883 1.00 90.12 110 LEU A C 1
ATOM 913 O O . LEU A 1 110 ? -14.123 -2.784 19.473 1.00 90.12 110 LEU A O 1
ATOM 917 N N . SER A 1 111 ? -15.880 -3.713 18.426 1.00 87.56 111 SER A N 1
ATOM 918 C CA . SER A 1 111 ? -15.464 -5.121 18.589 1.00 87.56 111 SER A CA 1
ATOM 919 C C . SER A 1 111 ? -14.005 -5.385 18.196 1.00 87.56 111 SER A C 1
ATOM 921 O O . SER A 1 111 ? -13.315 -6.149 18.849 1.00 87.56 111 SER A O 1
ATOM 923 N N . CYS A 1 112 ? -13.473 -4.651 17.213 1.00 85.31 112 CYS A N 1
ATOM 924 C CA . CYS A 1 112 ? -12.070 -4.728 16.803 1.00 85.31 112 CYS A CA 1
ATOM 925 C C . CYS A 1 112 ? -11.033 -4.454 17.912 1.00 85.31 112 CYS A C 1
ATOM 927 O O . CYS A 1 112 ? -9.848 -4.669 17.683 1.00 85.31 112 CYS A O 1
ATOM 929 N N . LEU A 1 113 ? -11.442 -3.936 19.074 1.00 88.25 113 LEU A N 1
ATOM 930 C CA . LEU A 1 113 ? -10.570 -3.760 20.239 1.00 88.25 113 LEU A CA 1
ATOM 931 C C . LEU A 1 113 ? -10.446 -5.021 21.103 1.00 88.25 113 LEU A C 1
ATOM 933 O O . LEU A 1 113 ? -9.542 -5.082 21.924 1.00 88.25 113 LEU A O 1
ATOM 937 N N . LYS A 1 114 ? -11.327 -6.011 20.925 1.00 84.62 114 LYS A N 1
ATOM 938 C CA . LYS A 1 114 ? -11.358 -7.246 21.722 1.00 84.62 114 LYS A CA 1
ATOM 939 C C . LYS A 1 114 ? -10.368 -8.320 21.250 1.00 84.62 114 LYS A C 1
ATOM 941 O O . LYS A 1 114 ? -10.334 -9.391 21.835 1.00 84.62 114 LYS A O 1
ATOM 946 N N . GLY A 1 115 ? -9.617 -8.068 20.175 1.00 69.12 115 GLY A N 1
ATOM 947 C CA . GLY A 1 115 ? -8.522 -8.942 19.734 1.00 69.12 115 GLY A CA 1
ATOM 948 C C . GLY A 1 115 ? -8.914 -10.253 19.034 1.00 69.12 115 GLY A C 1
ATOM 949 O O . GLY A 1 115 ? -8.032 -10.985 18.602 1.00 69.12 115 GLY A O 1
ATOM 950 N N . GLY A 1 116 ? -10.204 -10.553 18.836 1.00 69.56 116 GLY A N 1
ATOM 951 C CA . GLY A 1 116 ? -10.621 -11.785 18.152 1.00 69.56 116 GLY A CA 1
ATOM 952 C C . GLY A 1 116 ? -10.341 -11.776 16.641 1.00 69.56 116 GLY A C 1
ATOM 953 O O . GLY A 1 116 ? -10.735 -10.835 15.948 1.00 69.56 116 GLY A O 1
ATOM 954 N N . GLU A 1 117 ? -9.755 -12.858 16.104 1.00 67.12 117 GLU A N 1
ATOM 955 C CA . GLU A 1 117 ? -9.426 -13.021 14.668 1.00 67.12 117 GLU A CA 1
ATOM 956 C C . GLU A 1 117 ? -10.614 -12.738 13.733 1.00 67.12 117 GLU A C 1
ATOM 958 O O . GLU A 1 117 ? -10.458 -12.176 12.651 1.00 67.12 117 GLU A O 1
ATOM 963 N N . ARG A 1 118 ? -11.832 -13.086 14.161 1.00 68.81 118 ARG A N 1
ATOM 964 C CA . ARG A 1 118 ? -13.056 -12.908 13.361 1.00 68.81 118 ARG A CA 1
ATOM 965 C C . ARG A 1 118 ? -13.637 -11.495 13.436 1.00 68.81 118 ARG A C 1
ATOM 967 O O . ARG A 1 118 ? -14.516 -11.141 12.651 1.00 68.81 118 ARG A O 1
ATOM 974 N N . GLU A 1 119 ? -13.175 -10.672 14.374 1.00 72.94 119 GLU A N 1
ATOM 975 C CA . GLU A 1 119 ? -13.752 -9.350 14.636 1.00 72.94 119 GLU A CA 1
ATOM 976 C C . GLU A 1 119 ? -13.009 -8.211 13.926 1.00 72.94 119 GLU A C 1
ATOM 978 O O . GLU A 1 119 ? -13.514 -7.081 13.875 1.00 72.94 119 GLU A O 1
ATOM 983 N N . ILE A 1 120 ? -11.839 -8.500 13.350 1.00 76.75 120 ILE A N 1
ATOM 984 C CA . ILE A 1 120 ? -10.939 -7.520 12.746 1.00 76.75 120 ILE A CA 1
ATOM 985 C C . ILE A 1 120 ? -10.763 -7.834 11.255 1.00 76.75 120 ILE A C 1
ATOM 987 O O . ILE A 1 120 ? -10.357 -8.924 10.878 1.00 76.75 120 ILE A O 1
ATOM 991 N N . CYS A 1 121 ? -11.046 -6.861 10.382 1.00 82.94 121 CYS A N 1
ATOM 992 C CA . CYS A 1 121 ? -10.706 -6.989 8.962 1.00 82.94 121 CYS A CA 1
ATOM 993 C C . CYS A 1 121 ? -9.182 -6.995 8.805 1.00 82.94 121 CYS A C 1
ATOM 995 O O . CYS A 1 121 ? -8.518 -6.130 9.390 1.00 82.94 121 CYS A O 1
ATOM 997 N N . GLU A 1 122 ? -8.638 -7.897 7.994 1.00 86.25 122 GLU A N 1
ATOM 998 C CA . GLU A 1 122 ? -7.197 -7.974 7.754 1.00 86.25 122 GLU A CA 1
ATOM 999 C C . GLU A 1 122 ? -6.742 -6.710 7.015 1.00 86.25 122 GLU A C 1
ATOM 1001 O O . GLU A 1 122 ? -7.198 -6.438 5.904 1.00 86.25 122 GLU A O 1
ATOM 1006 N N . ALA A 1 123 ? -5.868 -5.905 7.622 1.00 87.44 123 ALA A N 1
ATOM 1007 C CA . ALA A 1 123 ? -5.355 -4.701 6.983 1.00 87.44 123 ALA A CA 1
ATOM 1008 C C . ALA A 1 123 ? -4.086 -5.040 6.199 1.00 87.44 123 ALA A C 1
ATOM 1010 O O . ALA A 1 123 ? -3.068 -5.424 6.763 1.00 87.44 123 ALA A O 1
ATOM 1011 N N . LYS A 1 124 ? -4.134 -4.872 4.877 1.00 84.69 124 LYS A N 1
ATOM 1012 C CA . LYS A 1 124 ? -2.991 -5.150 3.999 1.00 84.69 124 LYS A CA 1
ATOM 1013 C C . LYS A 1 124 ? -2.071 -3.944 3.854 1.00 84.69 124 LYS A C 1
ATOM 1015 O O . LYS A 1 124 ? -0.860 -4.107 3.731 1.00 84.69 124 LYS A O 1
ATOM 1020 N N . LYS A 1 125 ? -2.634 -2.729 3.792 1.00 84.38 125 LYS A N 1
ATOM 1021 C CA . LYS A 1 125 ? -1.858 -1.499 3.563 1.00 84.38 125 LYS A CA 1
ATOM 1022 C C . LYS A 1 125 ? -2.629 -0.240 3.950 1.00 84.38 125 LYS A C 1
ATOM 1024 O O . LYS A 1 125 ? -3.835 -0.170 3.757 1.00 84.38 125 LYS A O 1
ATOM 1029 N N . CYS A 1 126 ? -1.928 0.803 4.389 1.00 83.25 126 CYS A N 1
ATOM 1030 C CA . CYS A 1 126 ? -2.483 2.155 4.485 1.00 83.25 126 CYS A CA 1
ATOM 1031 C C . CYS A 1 126 ? -2.305 2.907 3.154 1.00 83.25 126 CYS A C 1
ATOM 1033 O O . CYS A 1 126 ? -1.189 3.017 2.638 1.00 83.25 126 CYS A O 1
ATOM 1035 N N . ILE A 1 127 ? -3.400 3.415 2.590 1.00 79.44 127 ILE A N 1
ATOM 1036 C CA . ILE A 1 127 ? -3.422 4.191 1.349 1.00 79.44 127 ILE A CA 1
ATOM 1037 C C . ILE A 1 127 ? -3.770 5.642 1.701 1.00 79.44 127 ILE A C 1
ATOM 1039 O O . ILE A 1 127 ? -4.823 5.926 2.267 1.00 79.44 127 ILE A O 1
ATOM 1043 N N . LEU A 1 128 ? -2.857 6.559 1.358 1.00 63.81 128 LEU A N 1
ATOM 1044 C CA . LEU A 1 128 ? -3.063 8.016 1.387 1.00 63.81 128 LEU A CA 1
ATOM 1045 C C . LEU A 1 128 ? -3.541 8.594 2.733 1.00 63.81 128 LEU A C 1
ATOM 1047 O O . LEU A 1 128 ? -4.435 9.433 2.736 1.00 63.81 128 LEU A O 1
ATOM 1051 N N . GLU A 1 129 ? -2.988 8.130 3.865 1.00 76.38 129 GLU A N 1
ATOM 1052 C CA . GLU A 1 129 ? -3.302 8.525 5.267 1.00 76.38 129 GLU A CA 1
ATOM 1053 C C . GLU A 1 129 ? -4.779 8.411 5.710 1.00 76.38 129 GLU A C 1
ATOM 1055 O O . GLU A 1 129 ? -5.092 8.413 6.905 1.00 76.38 129 GLU A O 1
ATOM 1060 N N . SER A 1 130 ? -5.683 8.252 4.753 1.00 78.75 130 SER A N 1
ATOM 1061 C CA . SER A 1 130 ? -7.122 8.443 4.833 1.00 78.75 130 SER A CA 1
ATOM 1062 C C . SER A 1 130 ? -7.879 7.127 4.706 1.00 78.75 130 SER A C 1
ATOM 1064 O O . SER A 1 130 ? -9.054 7.090 5.068 1.00 78.75 130 SER A O 1
ATOM 1066 N N . ALA A 1 131 ? -7.229 6.031 4.306 1.00 87.56 131 ALA A N 1
ATOM 1067 C CA . ALA A 1 131 ? -7.874 4.733 4.147 1.00 87.56 131 ALA A CA 1
ATOM 1068 C C . ALA A 1 131 ? -6.930 3.559 4.426 1.00 87.56 131 ALA A C 1
ATOM 1070 O O . ALA A 1 131 ? -5.731 3.624 4.157 1.00 87.56 131 ALA A O 1
ATOM 1071 N N . LEU A 1 132 ? -7.481 2.455 4.926 1.00 89.88 132 LEU A N 1
ATOM 1072 C CA . LEU A 1 132 ? -6.803 1.162 4.947 1.00 89.88 132 LEU A CA 1
ATOM 1073 C C . LEU A 1 132 ? -7.358 0.286 3.830 1.00 89.88 132 LEU A C 1
ATOM 1075 O O . LEU A 1 132 ? -8.569 0.121 3.743 1.00 89.88 132 LEU A O 1
ATOM 1079 N N . TYR A 1 133 ? -6.487 -0.298 3.019 1.00 89.50 133 TYR A N 1
ATOM 1080 C CA . TYR A 1 133 ? -6.828 -1.428 2.166 1.00 89.50 133 TYR A CA 1
ATOM 1081 C C . TYR A 1 133 ? -6.981 -2.665 3.049 1.00 89.50 133 TYR A C 1
ATOM 1083 O O . TYR A 1 133 ? -6.046 -3.023 3.780 1.00 89.50 133 TYR A O 1
ATOM 1091 N N . VAL A 1 134 ? -8.162 -3.276 3.021 1.00 89.06 134 VAL A N 1
ATOM 1092 C CA . VAL A 1 134 ? -8.519 -4.388 3.904 1.00 89.06 134 VAL A CA 1
ATOM 1093 C C . VAL A 1 134 ? -9.043 -5.572 3.106 1.00 89.06 134 VAL A C 1
ATOM 1095 O O . VAL A 1 134 ? -9.754 -5.388 2.121 1.00 89.06 134 VAL A O 1
ATOM 1098 N N . ILE A 1 135 ? -8.752 -6.787 3.567 1.00 84.31 135 ILE A N 1
ATOM 1099 C CA . ILE A 1 135 ? -9.544 -7.960 3.198 1.00 84.31 135 ILE A CA 1
ATOM 1100 C C . ILE A 1 135 ? -10.711 -8.023 4.175 1.00 84.31 135 ILE A C 1
ATOM 1102 O O . ILE A 1 135 ? -10.537 -8.127 5.395 1.00 84.31 135 ILE A O 1
ATOM 1106 N N . PHE A 1 136 ? -11.911 -7.854 3.634 1.00 79.44 136 PHE A N 1
ATOM 1107 C CA . PHE A 1 136 ? -13.129 -7.877 4.421 1.00 79.44 136 PHE A CA 1
ATOM 1108 C C . PHE A 1 136 ? -13.534 -9.329 4.666 1.00 79.44 136 PHE A C 1
ATOM 1110 O O . PHE A 1 136 ? -13.647 -10.104 3.727 1.00 79.44 136 PHE A O 1
ATOM 1117 N N . ASN A 1 137 ? -13.724 -9.694 5.934 1.00 71.94 137 ASN A N 1
ATOM 1118 C CA . ASN A 1 137 ? -14.296 -10.983 6.302 1.00 71.94 137 ASN A CA 1
ATOM 1119 C C . ASN A 1 137 ? -15.818 -10.785 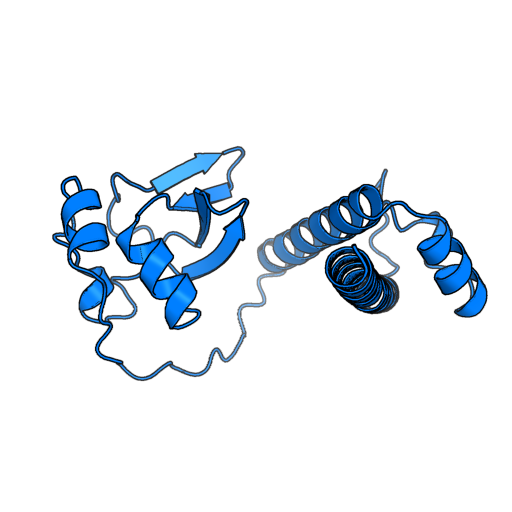6.361 1.00 71.94 137 ASN A C 1
ATOM 1121 O O . ASN A 1 137 ? -16.293 -9.997 7.187 1.00 71.94 137 ASN A O 1
ATOM 1125 N N . ASP A 1 138 ? -16.558 -11.454 5.474 1.00 64.19 138 ASP A N 1
ATOM 1126 C CA . ASP A 1 138 ? -17.972 -11.230 5.102 1.00 64.19 138 ASP A CA 1
ATOM 1127 C C . ASP A 1 138 ? -19.011 -11.284 6.238 1.00 64.19 138 ASP A C 1
ATOM 1129 O O . ASP A 1 138 ? -20.211 -11.150 6.016 1.00 64.19 138 ASP A O 1
ATOM 1133 N N . GLN A 1 139 ? -18.596 -11.446 7.491 1.00 57.88 139 GLN A N 1
ATOM 1134 C CA . GLN A 1 139 ? -19.513 -11.799 8.565 1.00 57.88 139 GLN A CA 1
ATOM 1135 C C . GLN A 1 139 ? -20.436 -10.657 9.006 1.00 57.88 139 GLN A C 1
ATOM 1137 O O . GLN A 1 139 ? -21.544 -10.956 9.440 1.00 57.88 139 GLN A O 1
ATOM 1142 N N . LYS A 1 140 ? -20.044 -9.369 8.910 1.00 66.00 140 LYS A N 1
ATOM 1143 C CA . LYS A 1 140 ? -20.916 -8.213 9.260 1.00 66.00 140 LYS A CA 1
ATOM 1144 C C . LYS A 1 140 ? -20.455 -6.900 8.617 1.00 66.00 140 LYS A C 1
ATOM 1146 O O . LYS A 1 140 ? -19.298 -6.514 8.813 1.00 66.00 140 LYS A O 1
ATOM 1151 N N . CYS A 1 141 ? -21.368 -6.150 7.994 1.00 70.06 141 CYS A N 1
ATOM 1152 C CA . CYS A 1 141 ? -21.114 -4.824 7.413 1.00 70.06 141 CYS A CA 1
ATOM 1153 C C . CYS A 1 141 ? -20.588 -3.818 8.458 1.00 70.06 141 CYS A C 1
ATOM 1155 O O . CYS A 1 141 ? -21.171 -3.634 9.530 1.00 70.06 141 CYS A O 1
ATOM 1157 N N . CYS A 1 142 ? -19.484 -3.135 8.148 1.00 83.81 142 CYS A N 1
ATOM 1158 C CA . CYS A 1 142 ? -18.980 -2.001 8.923 1.00 83.81 142 CYS A CA 1
ATOM 1159 C C . CYS A 1 142 ? -19.365 -0.707 8.200 1.00 83.81 142 CYS A C 1
ATOM 1161 O O . CYS A 1 142 ? -19.059 -0.569 7.028 1.00 83.81 142 CYS A O 1
ATOM 1163 N N . ASN A 1 143 ? -19.955 0.279 8.883 1.00 90.50 143 ASN A N 1
ATOM 1164 C CA . ASN A 1 143 ? -20.317 1.565 8.253 1.00 90.50 143 ASN A CA 1
ATOM 1165 C C . ASN A 1 143 ? -19.113 2.382 7.746 1.00 90.50 143 ASN A C 1
ATOM 1167 O O . ASN A 1 143 ? -19.289 3.386 7.069 1.00 90.50 143 ASN A O 1
ATOM 1171 N N . TYR A 1 144 ? -17.899 1.997 8.132 1.00 91.31 144 TYR A N 1
ATOM 1172 C CA . TYR A 1 144 ? -16.664 2.618 7.662 1.00 91.31 144 TYR A CA 1
ATOM 1173 C C . TYR A 1 144 ? -16.010 1.832 6.520 1.00 91.31 144 TYR A C 1
ATOM 1175 O O . TYR A 1 144 ? -14.920 2.206 6.087 1.00 91.31 144 TYR A O 1
ATOM 1183 N N . HIS A 1 145 ? -16.615 0.723 6.090 1.00 90.81 145 HIS A N 1
ATOM 1184 C CA . HIS A 1 145 ? -16.195 -0.017 4.906 1.00 90.81 145 HIS A CA 1
ATOM 1185 C C . HIS A 1 145 ? -16.808 0.619 3.661 1.00 90.81 145 HIS A C 1
ATOM 1187 O O . HIS A 1 145 ? -17.942 1.093 3.688 1.00 90.81 145 HIS A O 1
ATOM 1193 N N . TYR A 1 146 ? -16.022 0.656 2.596 1.00 90.38 146 TYR A N 1
ATOM 1194 C CA . TYR A 1 146 ? -16.462 1.056 1.269 1.00 90.38 146 TYR A CA 1
ATOM 1195 C C . TYR A 1 146 ? -15.602 0.347 0.225 1.00 90.38 146 TYR A C 1
ATOM 1197 O O . TYR A 1 146 ? -14.459 -0.032 0.500 1.00 90.38 146 TYR A O 1
ATOM 1205 N N . SER A 1 147 ? -16.150 0.183 -0.975 1.00 89.25 147 SER A N 1
ATOM 1206 C CA . SER A 1 147 ? -15.485 -0.503 -2.081 1.00 89.25 147 SER A CA 1
ATOM 1207 C C . SER A 1 147 ? -15.273 0.441 -3.258 1.00 89.25 147 SER A C 1
ATOM 1209 O O . SER A 1 147 ? -16.139 1.257 -3.565 1.00 89.25 147 SER A O 1
ATOM 1211 N N . ILE A 1 148 ? -14.119 0.337 -3.920 1.00 84.88 148 ILE A N 1
ATOM 1212 C CA . ILE A 1 148 ? -13.786 1.108 -5.127 1.00 84.88 148 ILE A CA 1
ATOM 1213 C C . ILE A 1 148 ? -13.157 0.142 -6.126 1.00 84.88 148 ILE A C 1
ATOM 1215 O O . ILE A 1 148 ? -12.134 -0.461 -5.827 1.00 84.88 148 ILE A O 1
ATOM 1219 N N . GLY A 1 149 ? -13.763 -0.024 -7.305 1.00 85.62 149 GLY A N 1
ATOM 1220 C CA . GLY A 1 149 ? -13.203 -0.880 -8.361 1.00 85.62 149 GLY A CA 1
ATOM 1221 C C . GLY A 1 149 ? -13.037 -2.356 -7.968 1.00 85.62 149 GLY A C 1
ATOM 1222 O O . GLY A 1 149 ? -12.107 -3.002 -8.435 1.00 85.62 149 GLY A O 1
ATOM 12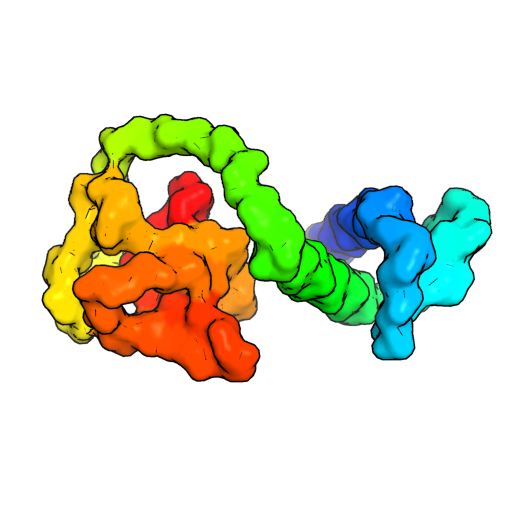23 N N . GLY A 1 150 ? -13.899 -2.873 -7.085 1.00 83.44 150 GLY A N 1
ATOM 1224 C CA . GLY A 1 150 ? -13.824 -4.245 -6.559 1.00 83.44 150 GLY A CA 1
ATOM 1225 C C . GLY A 1 150 ? -12.890 -4.422 -5.356 1.00 83.44 150 GLY A C 1
ATOM 1226 O O . GLY A 1 150 ? -12.987 -5.426 -4.656 1.00 83.44 150 GLY A O 1
ATOM 1227 N N . ASP A 1 151 ? -12.049 -3.433 -5.054 1.00 84.69 151 ASP A N 1
ATOM 1228 C CA . ASP A 1 151 ? -11.188 -3.432 -3.873 1.00 84.69 151 ASP A CA 1
ATOM 1229 C C . ASP A 1 151 ? -11.953 -2.950 -2.629 1.00 84.69 151 ASP A C 1
ATOM 1231 O O . ASP A 1 151 ? -12.851 -2.108 -2.722 1.00 84.69 151 ASP A O 1
ATOM 1235 N N . SER A 1 152 ? -11.587 -3.463 -1.447 1.00 90.06 152 SER A N 1
ATOM 1236 C CA . SER A 1 152 ? -12.209 -3.111 -0.161 1.00 90.06 152 SER A CA 1
ATOM 1237 C C . SER A 1 152 ? -11.332 -2.195 0.689 1.00 90.06 152 SER A C 1
ATOM 1239 O O . SER A 1 152 ? -10.144 -2.442 0.913 1.00 90.06 152 SER A O 1
ATOM 1241 N N . PHE A 1 153 ? -11.948 -1.146 1.229 1.00 90.69 153 PHE A N 1
ATOM 1242 C CA . PHE A 1 153 ? -11.279 -0.132 2.032 1.00 90.69 153 PHE A CA 1
ATOM 1243 C C . PHE A 1 153 ? -11.993 0.081 3.366 1.00 90.69 153 PHE A C 1
ATOM 1245 O O . PHE A 1 153 ? -13.195 -0.134 3.506 1.00 90.69 153 PHE A O 1
ATOM 1252 N N . CYS A 1 154 ? -11.237 0.523 4.368 1.00 91.62 154 CYS A N 1
ATOM 1253 C CA . CYS A 1 154 ? -11.733 0.858 5.692 1.00 91.62 154 CYS A CA 1
ATOM 1254 C C . CYS A 1 154 ? -11.286 2.267 6.093 1.00 91.62 154 CYS A C 1
ATOM 1256 O O . CYS A 1 154 ? -10.096 2.556 6.257 1.00 91.62 154 CYS A O 1
ATOM 1258 N N . GLY A 1 155 ? -12.266 3.144 6.302 1.00 92.31 155 GLY A N 1
ATOM 1259 C CA . GLY A 1 155 ? -12.082 4.508 6.789 1.00 92.31 155 GLY A CA 1
ATOM 1260 C C . GLY A 1 155 ? -12.091 4.638 8.316 1.00 92.31 155 GLY A C 1
ATOM 1261 O O . GLY A 1 155 ? -11.922 5.751 8.818 1.00 92.31 155 GLY A O 1
ATOM 1262 N N . CYS A 1 156 ? -12.283 3.537 9.056 1.00 93.38 156 CYS A N 1
ATOM 1263 C CA . CYS A 1 156 ? -12.525 3.554 10.501 1.00 93.38 156 CYS A CA 1
ATOM 1264 C C . CYS A 1 156 ? -11.349 4.199 11.256 1.00 93.38 156 CYS A C 1
ATOM 1266 O O . CYS A 1 156 ? -10.224 3.700 11.154 1.00 93.38 156 CYS A O 1
ATOM 1268 N N . PRO A 1 157 ? -11.580 5.265 12.048 1.00 94.38 157 PRO A N 1
ATOM 1269 C CA . PRO A 1 157 ? -10.505 5.948 12.766 1.00 94.38 157 PRO A CA 1
ATOM 1270 C C . PRO A 1 157 ? -9.836 5.035 13.799 1.00 94.38 157 PRO A C 1
ATOM 1272 O O . PRO A 1 157 ? -8.614 5.038 13.913 1.00 94.38 157 PRO A O 1
ATOM 1275 N N . VAL A 1 158 ? -10.610 4.172 14.470 1.00 94.38 158 VAL A N 1
ATOM 1276 C CA . VAL A 1 158 ? -10.064 3.157 15.382 1.00 94.38 158 VAL A CA 1
ATOM 1277 C C . VAL A 1 158 ? -9.171 2.180 14.626 1.00 94.38 158 VAL A C 1
ATOM 1279 O O . VAL A 1 158 ? -8.018 2.015 15.004 1.00 94.38 158 VAL A O 1
ATOM 1282 N N . ARG A 1 159 ? -9.636 1.593 13.514 1.00 91.31 159 ARG A N 1
ATOM 1283 C CA . ARG A 1 159 ? -8.825 0.630 12.748 1.00 91.31 159 ARG A CA 1
ATOM 1284 C C . ARG A 1 159 ? -7.530 1.258 12.225 1.00 91.31 159 ARG A C 1
ATOM 1286 O O . ARG A 1 159 ? -6.488 0.615 12.283 1.00 91.31 159 ARG A O 1
ATOM 1293 N N . LYS A 1 160 ? -7.579 2.517 11.777 1.00 92.56 160 LYS A N 1
ATOM 1294 C CA . LYS A 1 160 ? -6.392 3.286 11.371 1.00 92.56 160 LYS A CA 1
ATOM 1295 C C . LYS A 1 160 ? -5.389 3.440 12.505 1.00 92.56 160 LYS A C 1
ATOM 1297 O O . LYS A 1 160 ? -4.199 3.263 12.269 1.00 92.56 160 LYS A O 1
ATOM 1302 N N . GLU A 1 161 ? -5.844 3.777 13.709 1.00 93.81 161 GLU A N 1
ATOM 1303 C CA . GLU A 1 161 ? -4.950 3.905 14.861 1.00 93.81 161 GLU A CA 1
ATOM 1304 C C . GLU A 1 161 ? -4.328 2.556 15.241 1.00 93.81 161 GLU A C 1
ATOM 1306 O O . GLU A 1 161 ? -3.122 2.498 15.465 1.00 93.81 161 GLU A O 1
ATOM 1311 N N . ILE A 1 162 ? -5.116 1.475 15.233 1.00 91.62 162 ILE A N 1
ATOM 1312 C CA . ILE A 1 162 ? -4.618 0.114 15.485 1.00 91.62 162 ILE A CA 1
ATOM 1313 C C . ILE A 1 162 ? -3.521 -0.247 14.480 1.00 91.62 162 ILE A C 1
ATOM 1315 O O . ILE A 1 162 ? -2.427 -0.628 14.882 1.00 91.62 162 ILE A O 1
ATOM 1319 N N . PHE A 1 163 ? -3.784 -0.065 13.184 1.00 91.31 163 PHE A N 1
ATOM 1320 C CA . PHE A 1 163 ? -2.811 -0.371 12.137 1.00 91.31 163 PHE A CA 1
ATOM 1321 C C . PHE A 1 163 ? -1.529 0.455 12.294 1.00 91.31 163 PHE A C 1
ATOM 1323 O O . PHE A 1 163 ? -0.434 -0.085 12.204 1.00 91.31 163 PHE A O 1
ATOM 1330 N N . LYS A 1 164 ? -1.648 1.756 12.596 1.00 90.88 164 LYS A N 1
ATOM 1331 C CA . LYS A 1 164 ? -0.490 2.639 12.817 1.00 90.88 164 LYS A CA 1
ATOM 1332 C C . LYS A 1 164 ? 0.346 2.248 14.040 1.00 90.88 164 LYS A C 1
ATOM 1334 O O . LYS A 1 164 ? 1.551 2.455 14.016 1.00 90.88 164 LYS A O 1
ATOM 1339 N N . LYS A 1 165 ? -0.284 1.754 15.110 1.00 91.19 165 LYS A N 1
ATOM 1340 C CA . LYS A 1 165 ? 0.396 1.400 16.366 1.00 91.19 165 LYS A CA 1
ATOM 1341 C C . LYS A 1 165 ? 0.988 -0.005 16.363 1.00 91.19 165 LYS A C 1
ATOM 1343 O O . LYS A 1 165 ? 2.047 -0.209 16.942 1.00 91.19 165 LYS A O 1
ATOM 1348 N N . TYR A 1 166 ? 0.277 -0.964 15.778 1.00 87.94 166 TYR A N 1
ATOM 1349 C CA . TYR A 1 166 ? 0.552 -2.390 15.966 1.00 87.94 166 TYR A CA 1
ATOM 1350 C C . TYR A 1 166 ? 0.850 -3.137 14.661 1.00 87.94 166 TYR A C 1
ATOM 1352 O O . TYR A 1 166 ? 1.196 -4.320 14.714 1.00 87.94 166 TYR A O 1
ATOM 1360 N N . GLU A 1 167 ? 0.676 -2.481 13.506 1.00 85.12 167 GLU A N 1
ATOM 1361 C CA . GLU A 1 167 ? 0.786 -3.101 12.176 1.00 85.12 167 GLU A CA 1
ATOM 1362 C C . GLU A 1 167 ? -0.053 -4.388 12.085 1.00 85.12 167 GLU A C 1
ATOM 1364 O O . GLU A 1 167 ? 0.397 -5.447 11.643 1.00 85.12 167 GLU A O 1
ATOM 1369 N N . ILE A 1 168 ? -1.275 -4.298 12.620 1.00 79.56 168 ILE A N 1
ATOM 1370 C CA . ILE A 1 168 ? -2.327 -5.320 12.556 1.00 79.56 168 ILE A CA 1
ATOM 1371 C C . ILE A 1 168 ? -3.412 -4.796 11.646 1.00 79.56 168 ILE A C 1
ATOM 1373 O O . ILE A 1 168 ? -3.825 -3.629 11.840 1.00 79.56 168 ILE A O 1
#

Radius of gyration: 19.44 Å; chains: 1; bounding box: 46×45×47 Å

Foldseek 3Di:
DVVVVVVVVVLLVVLLVLVVVLLVVPDPPDDDDDLPCPVPSPPDPVSSSVVSVPDDSVRSVVNNVVSVVVVVVVVVPPPDPDDPPPPPPQDQFDDDPVLLVVQPQWPLNPQVRRRDPQSDWAFPDDDPLQKTFTRDDPPDDTPQWDDDPNTIIGRRSSNSRRCVPPVD

Secondary structure (DSSP, 8-state):
-HHHHHHHHHHHHHHHHHHHHHHHHS-TT---TT-TTHHHHTS-HHHHHHHHHTS-HHHHHHHHHHHH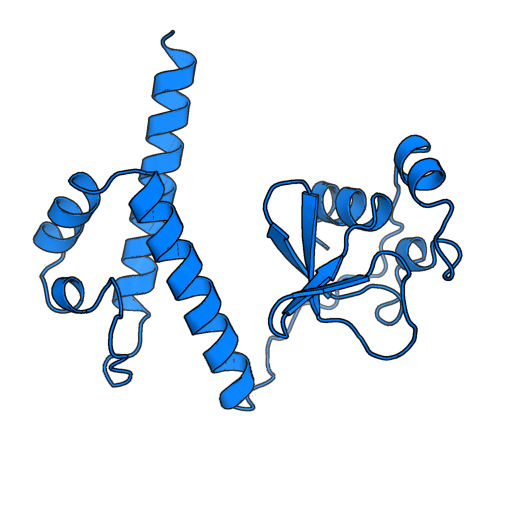HHHHHHHHHS------------------HHHHHHTTT-TTTTGGGS--TTTSPEEEEEETTTEEEEE--TTS--TTEEEETTEEEE--HHHHHHHHHH--

Sequence (168 aa):
MKKDSMLRLKKEEDYNQKIIQLIYSCPRNQKKTNCPLEDIRTKDFNQKIKWLKNLSLATKKSIYQYHLICYLKKKSTTGEIFLNIPQKENRDVTVSRKSKSMASKCKKKLSCLKGGEREICEAKKCILESALYVIFNDQKCCNYHYSIGGDSFCGCPVRKEIFKKYEI

Organism: NCBI:txid1859133